Protein AF-J9H7A5-F1 (afdb_monomer_lite)

Sequence (112 aa):
MANLKISKLDVEAAELDFQQALIKAGVEVSDALDEYQAAIKKQAYREEKVAELEKTVESTQMLFQYGSTTSYLETLTAQQSLLSGQLALINDKYAKVGAAISLYQALGGGRN

Radius of gyration: 27.05 Å; chains: 1;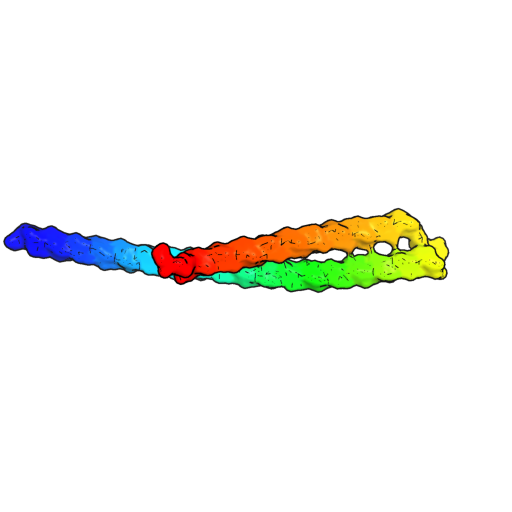 bounding box: 56×23×84 Å

Foldseek 3Di:
DVVVVVVVVVVVVVVVVVVVVVVVLVVQLVVLVVQLVVLVVVLVVLVVVLVVLVVLLVVLVCCVVPNPPRDPVSNVVSVVVSVVSVVVSVVSVVSNVVSVCSNCVSVVNPDD

Organism: NCBI:txid749906

pLDDT: mean 90.76, std 9.89, range [38.88, 98.56]

Secondary structure (DSSP, 8-state):
-HHHHHHHHHHHHHHHHHHHHHHHHHHHHHHHHHHHHHHHHHHHHHHHHHHHHHHHHHHHHHHHHH-SS--HHHHHHHHHHHHHHHHHHHHHHHHHHHHHHHHHHHTTTT--

InterPro domains:
  IPR003423 Outer membrane efflux protein [PF02321] (2-109)
  IPR010131 Multidrug resistance outer membrane protein MdtP/Nodulation protein T-like [PTHR30203] (2-110)

Structure (mmCIF, N/CA/C/O backbone):
data_AF-J9H7A5-F1
#
_entry.id   AF-J9H7A5-F1
#
loop_
_atom_site.group_PDB
_atom_site.id
_atom_site.type_symbol
_atom_site.label_atom_id
_atom_site.label_alt_id
_atom_site.label_comp_id
_atom_site.label_asym_id
_atom_site.label_entity_id
_atom_site.label_seq_id
_atom_site.pdbx_PDB_ins_code
_atom_site.Cartn_x
_atom_site.Cartn_y
_atom_site.Cartn_z
_atom_site.occupancy
_atom_site.B_iso_or_equiv
_atom_site.auth_seq_id
_atom_site.auth_comp_id
_atom_site.auth_asym_id
_atom_site.auth_atom_id
_atom_site.pdbx_PDB_model_num
ATOM 1 N N . MET A 1 1 ? -33.079 4.610 50.696 1.00 62.25 1 MET A N 1
ATOM 2 C CA . MET A 1 1 ? -32.680 5.788 49.886 1.00 62.25 1 MET A CA 1
ATOM 3 C C . MET A 1 1 ? -31.241 5.692 49.369 1.00 62.25 1 MET A C 1
ATOM 5 O O . MET A 1 1 ? -31.039 6.009 48.207 1.00 62.25 1 MET A O 1
ATOM 9 N N . ALA A 1 2 ? -30.269 5.200 50.155 1.00 75.38 2 ALA A N 1
ATOM 10 C CA . ALA A 1 2 ? -28.883 5.001 49.697 1.00 75.38 2 ALA A CA 1
ATOM 11 C C . ALA A 1 2 ? -28.756 4.055 48.481 1.00 75.38 2 ALA A C 1
ATOM 13 O O . ALA A 1 2 ? -28.171 4.447 47.480 1.00 75.38 2 ALA A O 1
ATOM 14 N N . ASN A 1 3 ? -29.404 2.882 48.506 1.00 77.44 3 ASN A N 1
ATOM 15 C CA . ASN A 1 3 ? -29.336 1.908 47.399 1.00 77.44 3 ASN A CA 1
ATOM 16 C C . ASN A 1 3 ? -29.910 2.431 46.071 1.00 77.44 3 ASN A C 1
ATOM 18 O O . ASN A 1 3 ? -29.380 2.122 45.014 1.00 77.44 3 ASN A O 1
ATOM 22 N N . LEU A 1 4 ? -30.959 3.262 46.114 1.00 81.44 4 LEU A N 1
ATOM 23 C CA . LEU A 1 4 ? -31.513 3.899 44.912 1.00 81.44 4 LEU A CA 1
ATOM 24 C C . LEU A 1 4 ? -30.539 4.931 44.328 1.00 81.44 4 LEU A C 1
ATOM 26 O O . LEU A 1 4 ? -30.471 5.097 43.117 1.00 81.44 4 LEU A O 1
ATOM 30 N N . LYS A 1 5 ? -29.797 5.638 45.187 1.00 81.25 5 LYS A N 1
ATOM 31 C CA . LYS A 1 5 ? -28.806 6.628 44.759 1.00 81.25 5 LYS A CA 1
ATOM 32 C C . LYS A 1 5 ? -27.570 5.953 44.160 1.00 81.25 5 LYS A C 1
ATOM 34 O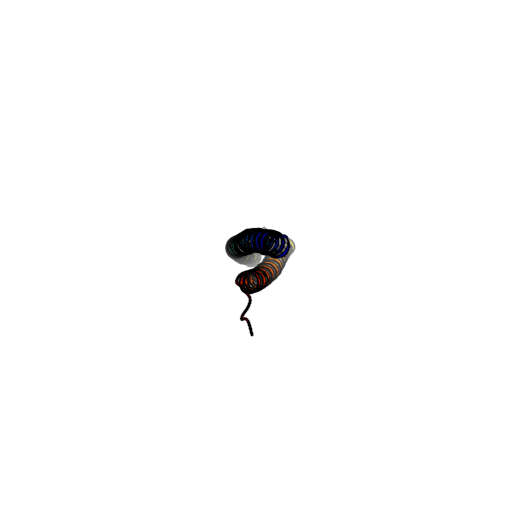 O . LYS A 1 5 ? -27.097 6.416 43.135 1.00 81.25 5 LYS A O 1
ATOM 39 N N . ILE A 1 6 ? -27.120 4.847 44.754 1.00 82.56 6 ILE A N 1
ATOM 40 C CA . ILE A 1 6 ? -26.044 4.001 44.214 1.00 82.56 6 ILE A CA 1
ATOM 41 C C . ILE A 1 6 ? -26.459 3.436 42.851 1.00 82.56 6 ILE A C 1
ATOM 43 O O . ILE A 1 6 ? -25.789 3.694 41.865 1.00 82.56 6 ILE A O 1
ATOM 47 N N . SER A 1 7 ? -27.640 2.817 42.758 1.00 85.00 7 SER A N 1
ATOM 48 C CA . SER A 1 7 ? -28.145 2.271 41.492 1.00 85.00 7 SER A CA 1
ATOM 49 C C . SER A 1 7 ? -28.296 3.324 40.386 1.00 85.00 7 SER A C 1
ATOM 51 O O . SER A 1 7 ? -28.078 3.007 39.223 1.00 85.00 7 SER A O 1
ATOM 53 N N . LYS A 1 8 ? -28.650 4.573 40.717 1.00 84.00 8 LYS A N 1
ATOM 54 C CA . LYS A 1 8 ? -28.679 5.668 39.732 1.00 84.00 8 LYS A CA 1
ATOM 55 C C . LYS A 1 8 ? -27.284 6.034 39.225 1.00 84.00 8 LYS A C 1
ATOM 57 O O . LYS A 1 8 ? -27.136 6.250 38.031 1.00 84.00 8 LYS A O 1
ATOM 62 N N . LEU A 1 9 ? -26.293 6.081 40.115 1.00 86.44 9 LEU A N 1
ATOM 63 C CA . LEU A 1 9 ? -24.903 6.350 39.743 1.00 86.44 9 LEU A CA 1
ATOM 64 C C . LEU A 1 9 ? -24.322 5.217 38.886 1.00 86.44 9 LEU A C 1
ATOM 66 O O . LEU A 1 9 ? -23.613 5.497 37.928 1.00 86.44 9 LEU A O 1
ATOM 70 N N . ASP A 1 10 ? -24.666 3.961 39.181 1.00 88.81 10 ASP A N 1
ATOM 71 C CA . ASP A 1 10 ? -24.226 2.807 38.387 1.00 88.81 10 ASP A CA 1
ATOM 72 C C . ASP A 1 10 ? -24.791 2.847 36.957 1.00 88.81 10 ASP A C 1
ATOM 74 O O . ASP A 1 10 ? -24.088 2.538 35.998 1.00 88.81 10 ASP A O 1
ATOM 78 N N . VAL A 1 11 ? -26.056 3.258 36.799 1.00 89.06 11 VAL A N 1
ATOM 79 C CA . VAL A 1 11 ? -26.680 3.435 35.475 1.00 89.06 11 VAL A CA 1
ATOM 80 C C . VAL A 1 11 ? -26.022 4.580 34.705 1.00 89.06 11 VAL A C 1
ATOM 82 O O . VAL A 1 11 ? -25.735 4.422 33.524 1.00 89.06 11 VAL A O 1
ATOM 85 N N . GLU A 1 12 ? -25.754 5.707 35.367 1.00 89.44 12 GLU A N 1
ATOM 86 C CA . GLU A 1 12 ? -25.095 6.866 34.753 1.00 89.44 12 GLU A CA 1
ATOM 87 C C . GLU A 1 12 ? -23.660 6.527 34.308 1.00 89.44 12 GLU A C 1
ATOM 89 O O . GLU A 1 12 ? -23.249 6.886 33.207 1.00 89.44 12 GLU A O 1
ATOM 94 N N . ALA A 1 13 ? -22.925 5.747 35.108 1.00 90.06 13 ALA A N 1
ATOM 95 C CA . ALA A 1 13 ? -21.614 5.224 34.729 1.00 90.06 13 ALA A CA 1
ATOM 96 C C . ALA A 1 13 ? -21.696 4.276 33.520 1.00 90.06 13 ALA A C 1
ATOM 98 O O . ALA A 1 13 ? -20.938 4.434 32.567 1.00 90.06 13 ALA A O 1
ATOM 99 N N . ALA A 1 14 ? -22.653 3.342 33.510 1.00 92.44 14 ALA A N 1
ATOM 100 C CA . ALA A 1 14 ? -22.843 2.418 32.392 1.00 92.44 14 ALA A CA 1
ATOM 101 C C . ALA A 1 14 ? -23.243 3.132 31.086 1.00 92.44 14 ALA A C 1
ATOM 103 O O . ALA A 1 14 ? -22.838 2.712 30.001 1.00 92.44 14 ALA A O 1
ATOM 104 N N . GLU A 1 15 ? -24.023 4.213 31.173 1.00 93.44 15 GLU A N 1
ATOM 105 C CA . GLU A 1 15 ? -24.376 5.041 30.018 1.00 93.44 15 GLU A CA 1
ATOM 106 C C . GLU A 1 15 ? -23.146 5.756 29.443 1.00 93.44 15 GLU A C 1
ATOM 108 O O . GLU A 1 15 ? -22.938 5.739 28.227 1.00 93.44 15 GLU A O 1
ATOM 113 N N . LEU A 1 16 ? -22.299 6.326 30.304 1.00 93.25 16 LEU A N 1
ATOM 114 C CA . LEU A 1 16 ? -21.043 6.959 29.892 1.00 93.25 16 LEU A CA 1
ATOM 115 C C . LEU A 1 16 ? -20.073 5.951 29.266 1.00 93.25 16 LEU A C 1
ATOM 117 O O . LEU A 1 16 ? -19.516 6.222 28.200 1.00 93.25 16 LEU A O 1
ATOM 121 N N . ASP A 1 17 ? -19.919 4.774 29.873 1.00 93.25 17 ASP A N 1
ATOM 122 C CA . ASP A 1 17 ? -19.073 3.700 29.346 1.00 93.25 17 ASP A CA 1
ATOM 123 C C . ASP A 1 17 ? -19.555 3.242 27.964 1.00 93.25 17 ASP A C 1
ATOM 125 O O . ASP A 1 17 ? -18.756 3.055 27.042 1.00 93.25 17 ASP A O 1
ATOM 129 N N . PHE A 1 18 ? -20.874 3.116 27.785 1.00 92.12 18 PHE A N 1
ATOM 130 C CA . PHE A 1 18 ? -21.467 2.784 26.494 1.00 92.12 18 PHE A CA 1
ATOM 131 C C . PHE A 1 18 ? -21.199 3.868 25.442 1.00 92.12 18 PHE A C 1
ATOM 133 O O . PHE A 1 18 ? -20.769 3.551 24.331 1.00 92.12 18 PHE A O 1
ATOM 140 N N . GLN A 1 19 ? -21.409 5.144 25.782 1.00 93.69 19 GLN A N 1
ATOM 141 C CA . GLN A 1 19 ? -21.127 6.263 24.878 1.00 93.69 19 GLN A CA 1
ATOM 142 C C . GLN A 1 19 ? -19.650 6.292 24.471 1.00 93.69 19 GLN A C 1
ATOM 144 O O . GLN A 1 19 ? -19.330 6.463 23.292 1.00 93.69 19 GLN A O 1
ATOM 149 N N . GLN A 1 20 ? -18.741 6.074 25.421 1.00 93.44 20 GLN A N 1
ATOM 150 C CA . GLN A 1 20 ? -17.309 6.067 25.151 1.00 93.44 20 GLN A CA 1
ATOM 151 C C . GLN A 1 20 ? -16.895 4.879 24.274 1.00 93.44 20 GLN A C 1
ATOM 153 O O . GLN A 1 20 ? -16.115 5.057 23.336 1.00 93.44 20 GLN A O 1
ATOM 158 N N . ALA A 1 21 ? -17.452 3.690 24.520 1.00 90.75 21 ALA A N 1
ATOM 159 C CA . ALA A 1 21 ? -17.236 2.518 23.676 1.00 90.75 21 ALA A CA 1
ATOM 160 C C . ALA A 1 21 ? -17.743 2.743 22.243 1.00 90.75 21 ALA A C 1
ATOM 162 O O . ALA A 1 21 ? -17.058 2.379 21.286 1.00 90.75 21 ALA A O 1
ATOM 163 N N . LEU A 1 22 ? -18.902 3.389 22.087 1.00 91.69 22 LEU A N 1
ATOM 164 C CA . LEU A 1 22 ? -19.474 3.712 20.782 1.00 91.69 22 LEU A CA 1
ATOM 165 C C . LEU A 1 22 ? -18.600 4.703 20.001 1.00 91.69 22 LEU A C 1
ATOM 167 O O . LEU A 1 22 ? -18.322 4.475 18.825 1.00 91.69 22 LEU A O 1
ATOM 171 N N . ILE A 1 23 ? -18.135 5.776 20.649 1.00 92.88 23 ILE A N 1
ATOM 172 C CA . ILE A 1 23 ? -17.234 6.758 20.026 1.00 92.88 23 ILE A CA 1
ATOM 173 C C . ILE A 1 23 ? -15.931 6.080 19.600 1.00 92.88 23 ILE A C 1
ATOM 175 O O . ILE A 1 23 ? -15.478 6.272 18.473 1.00 92.88 23 ILE A O 1
ATOM 179 N N . LYS A 1 24 ? -15.350 5.257 20.478 1.00 91.19 24 LYS A N 1
ATOM 180 C CA . LYS A 1 24 ? -14.105 4.542 20.194 1.00 91.19 24 LYS A CA 1
ATOM 181 C C . LYS A 1 24 ? -14.250 3.613 18.988 1.00 91.19 24 LYS A C 1
ATOM 183 O O . LYS A 1 24 ? -13.431 3.682 18.079 1.00 91.19 24 LYS A O 1
ATOM 188 N N . ALA A 1 25 ? -15.318 2.818 18.942 1.00 89.69 25 ALA A N 1
ATOM 189 C CA . ALA A 1 25 ? -15.603 1.949 17.804 1.00 89.69 25 ALA A CA 1
ATOM 190 C C . ALA A 1 25 ? -15.800 2.748 16.502 1.00 89.69 25 ALA A C 1
ATOM 192 O O . ALA A 1 25 ? -15.321 2.342 15.446 1.00 89.69 25 ALA A O 1
ATOM 193 N N . GLY A 1 26 ? -16.464 3.907 16.569 1.00 92.50 26 GLY A N 1
ATOM 194 C CA . GLY A 1 26 ? -16.630 4.794 15.416 1.00 92.50 26 GLY A CA 1
ATOM 195 C C . GLY A 1 26 ? -15.298 5.294 14.849 1.00 92.50 26 GLY A C 1
ATOM 196 O O . GLY A 1 26 ? -15.111 5.279 13.633 1.00 92.50 26 GLY A O 1
ATOM 197 N N . VAL A 1 27 ? -14.363 5.684 15.720 1.00 93.88 27 VAL A N 1
ATOM 198 C CA . VAL A 1 27 ? -13.008 6.094 15.316 1.00 93.88 27 VAL A CA 1
ATOM 199 C C . VAL A 1 27 ? -12.238 4.914 14.719 1.00 93.88 27 VAL A C 1
ATOM 201 O O . VAL A 1 27 ? -11.702 5.045 13.626 1.00 93.88 27 VAL A O 1
ATOM 204 N N . GLU A 1 28 ? -12.258 3.744 15.364 1.00 90.81 28 GLU A N 1
ATOM 205 C CA . GLU A 1 28 ? -11.564 2.540 14.875 1.00 90.81 28 GLU A CA 1
ATOM 206 C C . GLU A 1 28 ? -12.030 2.123 13.468 1.00 90.81 28 GLU A C 1
ATOM 208 O O . GLU A 1 28 ? -11.213 1.773 12.615 1.00 90.81 28 GLU A O 1
ATOM 213 N N . VAL A 1 29 ? -13.337 2.196 13.194 1.00 95.25 29 VAL A N 1
ATOM 214 C CA . VAL A 1 29 ? -13.890 1.920 11.858 1.00 95.25 29 VAL A CA 1
ATOM 215 C C . VAL A 1 29 ? -13.480 2.991 10.850 1.00 95.25 29 VAL A C 1
ATOM 217 O O . VAL A 1 29 ? -13.140 2.648 9.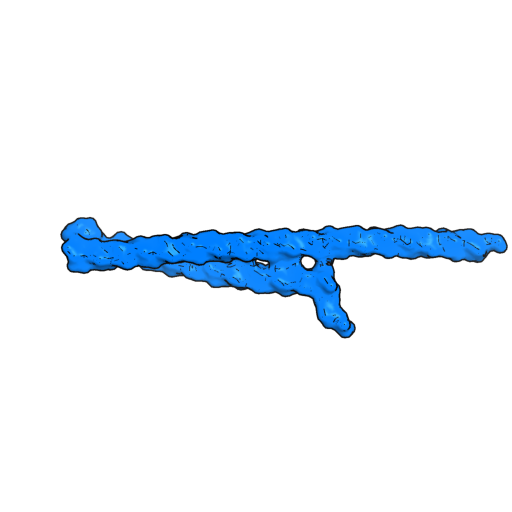716 1.00 95.25 29 VAL A O 1
ATOM 220 N N . SER A 1 30 ? -13.520 4.269 11.238 1.00 95.06 30 SER A N 1
ATOM 221 C CA . SER A 1 30 ? -13.125 5.378 10.362 1.00 95.06 30 SER A CA 1
ATOM 222 C C . SER A 1 30 ? -11.663 5.251 9.940 1.00 95.06 30 SER A C 1
ATOM 224 O O . SER A 1 30 ? -11.367 5.293 8.747 1.00 95.06 30 SER A O 1
ATOM 226 N N . ASP A 1 31 ? -10.769 5.011 10.897 1.00 95.56 31 ASP A N 1
ATOM 227 C CA . ASP A 1 31 ? -9.334 4.875 10.650 1.00 95.56 31 ASP A CA 1
ATOM 228 C C . ASP A 1 31 ? -9.040 3.676 9.734 1.00 95.56 31 ASP A C 1
ATOM 230 O O . ASP A 1 31 ? -8.305 3.796 8.750 1.00 95.56 31 ASP A O 1
ATOM 234 N N . ALA A 1 32 ? -9.668 2.524 9.997 1.00 95.06 32 ALA A N 1
ATOM 235 C CA . ALA A 1 32 ? -9.494 1.332 9.169 1.00 95.06 32 ALA A CA 1
ATOM 236 C C . ALA A 1 32 ? -10.050 1.516 7.743 1.00 95.06 32 ALA A C 1
ATOM 238 O O . ALA A 1 32 ? -9.500 0.982 6.773 1.00 95.06 32 ALA A O 1
ATOM 239 N N . LEU A 1 33 ? -11.138 2.278 7.593 1.00 96.50 33 LEU A N 1
ATOM 240 C CA . LEU A 1 33 ? -11.710 2.600 6.289 1.00 96.50 33 LEU A CA 1
ATOM 241 C C . LEU A 1 33 ? -10.771 3.507 5.490 1.00 96.50 33 LEU A C 1
ATOM 243 O O . LEU A 1 33 ? -10.541 3.251 4.304 1.00 96.50 33 LEU A O 1
ATOM 247 N N . ASP A 1 34 ? -10.216 4.531 6.132 1.00 97.69 34 ASP A N 1
ATOM 248 C CA . ASP A 1 34 ? -9.269 5.454 5.512 1.00 97.69 34 ASP A CA 1
ATOM 249 C C . ASP A 1 34 ? -7.988 4.731 5.081 1.00 97.69 34 ASP A C 1
ATOM 251 O O . ASP A 1 34 ? -7.515 4.920 3.953 1.00 97.69 34 ASP A O 1
ATOM 255 N N . GLU A 1 35 ? -7.467 3.828 5.917 1.00 96.81 35 GLU A N 1
ATOM 256 C CA . GLU A 1 35 ? -6.311 2.995 5.582 1.00 96.81 35 GLU A CA 1
ATOM 257 C C . GLU A 1 35 ? -6.587 2.109 4.357 1.00 96.81 35 GLU A C 1
ATOM 259 O O . GLU A 1 35 ? -5.784 2.059 3.416 1.00 96.81 35 GLU A O 1
ATOM 264 N N . TYR A 1 36 ? -7.754 1.462 4.307 1.00 97.94 36 TYR A N 1
ATOM 265 C CA . TYR A 1 36 ? -8.145 0.637 3.166 1.00 97.94 36 TYR A CA 1
ATOM 266 C C . TYR A 1 36 ? -8.285 1.454 1.872 1.00 97.94 36 TYR A C 1
ATOM 268 O O . TYR A 1 36 ? -7.792 1.046 0.813 1.00 97.94 36 TYR A O 1
ATOM 276 N N . GLN A 1 37 ? -8.901 2.637 1.938 1.00 98.06 37 GLN A N 1
ATOM 277 C CA . GLN A 1 37 ? -9.016 3.531 0.784 1.00 98.06 37 GLN A CA 1
ATOM 278 C C . GLN A 1 37 ? -7.651 4.028 0.298 1.00 98.06 37 GLN A C 1
ATOM 280 O O . GLN A 1 37 ? -7.405 4.088 -0.913 1.00 98.06 37 GLN A O 1
ATOM 285 N N . ALA A 1 38 ? -6.751 4.370 1.220 1.00 98.00 38 ALA A N 1
ATOM 286 C CA . ALA A 1 38 ? -5.386 4.754 0.888 1.00 98.00 38 ALA A CA 1
ATOM 287 C C . ALA A 1 38 ? -4.644 3.602 0.195 1.00 98.00 38 ALA A C 1
ATOM 289 O O . ALA A 1 38 ? -4.006 3.820 -0.838 1.00 98.00 38 ALA A O 1
ATOM 290 N N . ALA A 1 39 ? -4.787 2.370 0.693 1.00 98.00 39 ALA A N 1
ATOM 291 C CA . ALA A 1 39 ? -4.177 1.188 0.094 1.00 98.00 39 ALA A CA 1
ATOM 292 C C . ALA A 1 39 ? -4.704 0.901 -1.325 1.00 98.00 39 ALA A C 1
ATOM 294 O O . ALA A 1 39 ? -3.909 0.591 -2.215 1.00 98.00 39 ALA A O 1
ATOM 295 N N . ILE A 1 40 ? -6.010 1.078 -1.577 1.00 98.31 40 ILE A N 1
ATOM 296 C CA . ILE A 1 40 ? -6.591 0.986 -2.930 1.00 98.31 40 ILE A CA 1
ATOM 297 C C . ILE A 1 40 ? -5.919 1.980 -3.880 1.00 98.31 40 ILE A C 1
ATOM 299 O O . ILE A 1 40 ? -5.451 1.586 -4.949 1.00 98.31 40 ILE A O 1
ATOM 303 N N . LYS A 1 41 ? -5.860 3.261 -3.495 1.00 98.38 41 LYS A N 1
ATOM 304 C CA . LYS A 1 41 ? -5.267 4.316 -4.331 1.00 98.38 41 LYS A CA 1
ATOM 305 C C . LYS A 1 41 ? -3.792 4.028 -4.605 1.00 98.38 41 LYS A C 1
ATOM 307 O O . LYS A 1 41 ? -3.339 4.133 -5.739 1.00 98.38 41 LYS A O 1
ATOM 312 N N . LYS A 1 42 ? -3.050 3.615 -3.575 1.00 97.94 42 LYS A N 1
ATOM 313 C CA . LYS A 1 42 ? -1.625 3.285 -3.668 1.00 97.94 42 LYS A CA 1
ATOM 314 C C . LYS A 1 42 ? -1.364 2.123 -4.635 1.00 97.94 42 LYS A C 1
ATOM 316 O O . LYS A 1 42 ? -0.458 2.231 -5.460 1.00 97.94 42 LYS A O 1
ATOM 321 N N . GLN A 1 43 ? -2.182 1.065 -4.579 1.00 98.31 43 GLN A N 1
ATOM 322 C CA . GLN A 1 43 ? -2.116 -0.043 -5.536 1.00 98.31 43 GLN A CA 1
ATOM 323 C C . GLN A 1 43 ? -2.351 0.457 -6.967 1.00 98.31 43 GLN A C 1
ATOM 325 O O . GLN A 1 43 ? -1.533 0.164 -7.833 1.00 98.31 43 GLN A O 1
ATOM 330 N N . ALA A 1 44 ? -3.415 1.232 -7.204 1.00 98.31 44 ALA A N 1
ATOM 331 C CA . ALA A 1 44 ? -3.760 1.728 -8.539 1.00 98.31 44 ALA A CA 1
ATOM 332 C C . ALA A 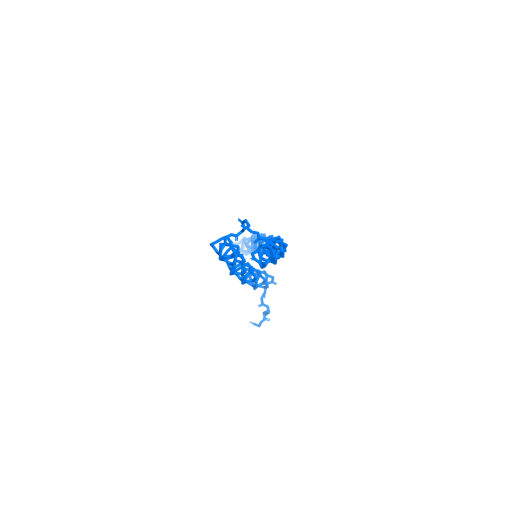1 44 ? -2.629 2.571 -9.154 1.00 98.31 44 ALA A C 1
ATOM 334 O O . ALA A 1 44 ? -2.179 2.292 -10.263 1.00 98.31 44 ALA A O 1
ATOM 335 N N . TYR A 1 45 ? -2.071 3.520 -8.394 1.00 98.31 45 TYR A N 1
ATOM 336 C CA . TYR A 1 45 ? -0.918 4.305 -8.850 1.00 98.31 45 TYR A CA 1
ATOM 337 C C . TYR A 1 45 ? 0.299 3.438 -9.183 1.00 98.31 45 TYR A C 1
ATOM 339 O O . TYR A 1 45 ? 1.086 3.762 -10.076 1.00 98.31 45 TYR A O 1
ATOM 347 N N . ARG A 1 46 ? 0.499 2.335 -8.455 1.00 98.19 46 ARG A N 1
ATOM 348 C CA . ARG A 1 46 ? 1.625 1.441 -8.721 1.00 98.19 46 ARG A CA 1
ATOM 349 C C . ARG A 1 46 ? 1.399 0.560 -9.939 1.00 98.19 46 ARG A C 1
ATOM 351 O O . ARG A 1 46 ? 2.369 0.281 -10.635 1.00 98.19 46 ARG A O 1
ATOM 358 N N . GLU A 1 47 ? 0.160 0.167 -10.215 1.00 98.50 47 GLU A N 1
ATOM 359 C CA . GLU A 1 47 ? -0.213 -0.531 -11.451 1.00 98.50 47 GLU A CA 1
ATOM 360 C C . GLU A 1 47 ? 0.088 0.338 -12.676 1.00 98.50 47 GLU A C 1
ATOM 362 O O . GLU A 1 47 ? 0.769 -0.126 -13.589 1.00 98.50 47 GLU A O 1
ATOM 367 N N . GLU A 1 48 ? -0.294 1.619 -12.651 1.00 98.38 48 GLU A N 1
ATOM 368 C CA . GLU A 1 48 ? 0.047 2.577 -13.714 1.00 98.38 48 GLU A CA 1
ATOM 369 C C . GLU A 1 48 ? 1.565 2.707 -13.899 1.00 98.38 48 GLU A C 1
ATOM 371 O O . GLU A 1 48 ? 2.080 2.641 -15.014 1.00 98.38 48 GLU A O 1
ATOM 376 N N . LYS A 1 49 ? 2.314 2.829 -12.797 1.00 97.75 49 LYS A N 1
ATOM 377 C CA . LYS A 1 49 ? 3.775 2.946 -12.858 1.00 97.75 49 LYS A CA 1
ATOM 378 C C . LYS A 1 49 ? 4.452 1.691 -13.410 1.00 97.75 49 LYS A C 1
ATOM 380 O O . LYS A 1 49 ? 5.442 1.809 -14.127 1.00 97.75 49 LYS A O 1
ATOM 385 N N . VAL A 1 50 ? 3.948 0.502 -13.079 1.00 98.50 50 VAL A N 1
ATOM 386 C CA . VAL A 1 50 ? 4.446 -0.758 -13.648 1.00 98.50 50 VAL A CA 1
ATOM 387 C C . VAL A 1 50 ? 4.159 -0.813 -15.147 1.00 98.50 50 VAL A C 1
ATOM 389 O O . VAL A 1 50 ? 5.071 -1.138 -15.898 1.00 98.50 50 VAL A O 1
ATOM 392 N N . ALA A 1 51 ? 2.970 -0.403 -15.595 1.00 98.38 51 ALA A N 1
ATOM 393 C CA . ALA A 1 51 ? 2.639 -0.361 -17.021 1.00 98.38 51 ALA A CA 1
ATOM 394 C C . ALA A 1 51 ? 3.576 0.571 -17.820 1.00 98.38 51 ALA A C 1
ATOM 396 O O . ALA A 1 51 ? 4.004 0.235 -18.923 1.00 98.38 51 ALA A O 1
ATOM 397 N N . GLU A 1 52 ? 3.962 1.721 -17.261 1.00 98.19 52 GLU A N 1
ATOM 398 C CA . GLU A 1 52 ? 4.956 2.606 -17.892 1.00 98.19 52 GLU A CA 1
ATOM 399 C C . GLU A 1 52 ? 6.370 1.994 -17.920 1.00 98.19 52 GLU A C 1
ATOM 401 O O . GLU A 1 52 ? 7.114 2.156 -18.894 1.00 98.19 52 GLU A O 1
ATOM 406 N N . LEU A 1 53 ? 6.751 1.242 -16.883 1.00 97.50 53 LEU A N 1
ATOM 407 C CA . LEU A 1 53 ? 8.021 0.508 -16.863 1.00 97.50 53 LEU A CA 1
ATOM 408 C C . LEU A 1 53 ? 8.039 -0.631 -17.893 1.00 97.50 53 LEU A C 1
ATOM 410 O O . LEU A 1 53 ? 9.072 -0.854 -18.520 1.00 97.50 53 LEU A O 1
ATOM 414 N N . GLU A 1 54 ? 6.913 -1.310 -18.117 1.00 97.62 54 GLU A N 1
ATOM 415 C CA . GLU A 1 54 ? 6.773 -2.334 -19.162 1.00 97.62 54 GLU A CA 1
ATOM 416 C C . GLU A 1 54 ? 7.001 -1.736 -20.555 1.00 97.62 54 GLU A C 1
ATOM 418 O O . GLU A 1 54 ? 7.843 -2.239 -21.300 1.00 97.62 54 GLU A O 1
ATOM 423 N N . LYS A 1 55 ? 6.368 -0.594 -20.863 1.00 96.69 55 LYS A N 1
ATOM 424 C CA . LYS A 1 55 ? 6.609 0.151 -22.116 1.00 96.69 55 LYS A CA 1
ATOM 425 C C . LYS A 1 55 ? 8.067 0.586 -22.269 1.00 96.69 55 LYS A C 1
ATOM 427 O O . LYS A 1 55 ? 8.616 0.577 -23.372 1.00 96.69 55 LYS A O 1
ATOM 432 N N . THR A 1 56 ? 8.712 0.973 -21.168 1.00 94.31 56 THR A N 1
ATOM 433 C CA . THR A 1 56 ? 10.130 1.368 -21.157 1.00 94.31 56 THR A CA 1
ATOM 434 C C . THR A 1 56 ? 11.037 0.181 -21.487 1.00 94.31 56 THR A C 1
ATOM 436 O O . THR A 1 56 ? 11.970 0.310 -22.283 1.00 94.31 56 THR A O 1
ATOM 439 N N . VAL A 1 57 ? 10.758 -0.996 -20.919 1.00 94.56 57 VAL A N 1
ATOM 440 C CA . VAL A 1 57 ? 11.483 -2.232 -21.246 1.00 94.56 57 VAL A CA 1
ATOM 441 C C . VAL A 1 57 ? 11.273 -2.604 -22.710 1.00 94.56 57 VAL A C 1
ATOM 443 O O . VAL A 1 57 ? 12.247 -2.871 -23.407 1.00 94.56 57 VAL A O 1
ATOM 446 N N . GLU A 1 58 ? 10.038 -2.549 -23.204 1.00 93.62 58 GLU A N 1
ATOM 447 C CA . GLU A 1 58 ? 9.725 -2.839 -24.606 1.00 93.62 58 GLU A CA 1
ATOM 448 C C . GLU A 1 58 ? 10.488 -1.902 -25.559 1.00 93.62 58 GLU A C 1
ATOM 450 O O . GLU A 1 58 ? 11.160 -2.345 -26.492 1.00 93.62 58 GLU A O 1
ATOM 455 N N . SER A 1 59 ? 10.474 -0.599 -25.267 1.00 91.62 59 SER A N 1
ATOM 456 C CA . SER A 1 59 ? 11.171 0.418 -26.061 1.00 91.62 59 SER A CA 1
ATOM 457 C C . SER A 1 59 ? 12.688 0.219 -26.053 1.00 91.62 59 SER A C 1
ATOM 459 O O . SER A 1 59 ? 13.329 0.284 -27.101 1.00 91.62 59 SER A O 1
ATOM 461 N N . THR A 1 60 ? 13.283 -0.060 -24.888 1.00 89.62 60 THR A N 1
ATOM 462 C CA . THR A 1 60 ? 14.736 -0.293 -24.781 1.00 89.62 60 THR A CA 1
ATOM 463 C C . THR A 1 60 ? 15.162 -1.584 -25.479 1.00 89.62 60 THR A C 1
ATOM 465 O O . THR A 1 60 ? 16.201 -1.601 -26.137 1.00 89.62 60 THR A O 1
ATOM 468 N N . GLN A 1 61 ? 14.333 -2.632 -25.447 1.00 88.38 61 GLN A N 1
ATOM 469 C CA . GLN A 1 61 ? 14.561 -3.864 -26.206 1.00 88.38 61 GLN A CA 1
ATOM 470 C C . GLN A 1 61 ? 14.499 -3.646 -27.720 1.00 88.38 61 GLN A C 1
ATOM 472 O O . GLN A 1 61 ? 15.325 -4.207 -28.443 1.00 88.38 61 GLN A O 1
ATOM 477 N N . MET A 1 62 ? 13.556 -2.835 -28.211 1.00 88.19 62 MET A N 1
ATOM 478 C CA . MET A 1 62 ? 13.495 -2.471 -29.630 1.00 88.19 62 MET A CA 1
ATOM 479 C C . MET A 1 62 ? 14.729 -1.670 -30.055 1.00 88.19 62 MET A C 1
ATOM 481 O O . MET A 1 62 ? 15.347 -1.988 -31.071 1.00 88.19 62 MET A O 1
ATOM 485 N N . LEU A 1 63 ? 15.127 -0.666 -29.270 1.00 88.19 63 LEU A N 1
ATOM 486 C CA . LEU A 1 63 ? 16.312 0.142 -29.565 1.00 88.19 63 LEU A CA 1
ATOM 487 C C . LEU A 1 63 ? 17.606 -0.676 -29.518 1.00 88.19 63 LEU A C 1
ATOM 489 O O . LEU A 1 63 ? 18.503 -0.420 -30.309 1.00 88.19 63 LEU A O 1
ATOM 493 N N . PHE A 1 64 ? 17.700 -1.673 -28.639 1.00 84.81 64 PHE A N 1
ATOM 494 C CA . PHE A 1 64 ? 18.833 -2.596 -28.610 1.00 84.81 64 PHE A CA 1
ATOM 495 C C . PHE A 1 64 ? 18.868 -3.529 -29.833 1.00 84.81 64 PHE A C 1
ATOM 497 O O . PHE A 1 64 ? 19.939 -3.796 -30.369 1.00 84.81 64 PHE A O 1
ATOM 504 N N . GLN A 1 65 ? 17.712 -4.026 -30.291 1.00 84.00 65 GLN A N 1
ATOM 505 C CA . GLN A 1 65 ? 17.636 -4.927 -31.452 1.00 84.00 65 GLN A CA 1
ATOM 506 C C . GLN A 1 65 ? 17.873 -4.218 -32.790 1.00 84.00 65 GLN A C 1
ATOM 508 O O . GLN A 1 65 ? 18.475 -4.803 -33.689 1.00 84.00 65 GLN A O 1
ATOM 513 N N . TYR A 1 66 ? 17.377 -2.988 -32.938 1.00 83.62 66 TYR A N 1
ATOM 514 C CA . TYR A 1 66 ? 17.333 -2.288 -34.228 1.00 83.62 66 TYR A CA 1
ATOM 515 C C . TYR A 1 66 ? 18.164 -1.000 -34.270 1.00 83.62 66 TYR A C 1
ATOM 517 O O . TYR A 1 66 ? 18.355 -0.435 -35.347 1.00 83.62 66 TYR A O 1
ATOM 525 N N . GLY A 1 67 ? 18.645 -0.513 -33.126 1.00 71.62 67 GLY A N 1
ATOM 526 C CA . GLY A 1 67 ? 19.412 0.723 -33.000 1.00 71.62 67 GLY A CA 1
ATOM 527 C C . GLY A 1 67 ? 20.879 0.481 -32.642 1.00 71.62 67 GLY A C 1
ATOM 528 O O . GLY A 1 67 ? 21.241 -0.489 -31.987 1.00 71.62 67 GLY A O 1
ATOM 529 N N . SER A 1 68 ? 21.744 1.406 -33.057 1.00 67.31 68 SER A N 1
ATOM 530 C CA . SER A 1 68 ? 23.197 1.327 -32.835 1.00 67.31 68 SER A CA 1
ATOM 531 C C . SER A 1 68 ? 23.662 1.989 -31.530 1.00 67.31 68 SER A C 1
ATOM 533 O O . SER A 1 68 ? 24.860 2.032 -31.262 1.00 67.31 68 SER A O 1
ATOM 535 N N . THR A 1 69 ? 22.741 2.581 -30.760 1.00 69.88 69 THR A N 1
ATOM 536 C CA . THR A 1 69 ? 23.053 3.509 -29.656 1.00 69.88 69 THR A CA 1
ATOM 537 C C . THR A 1 69 ? 22.694 2.989 -28.269 1.00 69.88 69 THR A C 1
ATOM 539 O O . THR A 1 69 ? 23.195 3.538 -27.294 1.00 69.88 69 THR A O 1
ATOM 542 N N . THR A 1 70 ? 21.839 1.968 -28.159 1.00 69.62 70 THR A N 1
ATOM 543 C CA . THR A 1 70 ? 21.379 1.445 -26.864 1.00 69.62 70 THR A CA 1
ATOM 544 C C . THR A 1 70 ? 22.218 0.253 -26.439 1.00 69.62 70 THR A C 1
ATOM 546 O O . THR A 1 70 ? 22.410 -0.700 -27.192 1.00 69.62 70 THR A O 1
ATOM 549 N N . SER A 1 71 ? 22.728 0.301 -25.213 1.00 78.12 71 SER A N 1
ATOM 550 C CA . SER A 1 71 ? 23.592 -0.742 -24.667 1.00 78.12 71 SER A CA 1
ATOM 551 C C . SER A 1 71 ? 22.793 -1.845 -23.964 1.00 78.12 71 SER A C 1
ATOM 553 O O . SER A 1 71 ? 21.701 -1.629 -23.433 1.00 78.12 71 SER A O 1
ATOM 555 N N . TYR A 1 72 ? 23.378 -3.044 -23.882 1.00 81.25 72 TYR A N 1
ATOM 556 C CA . TYR A 1 72 ? 22.821 -4.146 -23.087 1.00 81.25 72 TYR A CA 1
ATOM 557 C C . TYR A 1 72 ? 22.605 -3.750 -21.613 1.00 81.25 72 TYR A C 1
ATOM 559 O O . TYR A 1 72 ? 21.646 -4.188 -20.979 1.00 81.25 72 TYR A O 1
ATOM 567 N N . LEU A 1 73 ? 23.457 -2.866 -21.079 1.00 87.38 73 LEU A N 1
ATOM 568 C CA . LEU A 1 73 ? 23.348 -2.364 -19.710 1.00 87.38 73 LEU A CA 1
ATOM 569 C C . LEU A 1 73 ? 22.076 -1.529 -19.489 1.00 87.38 73 LEU A C 1
ATOM 571 O O . LEU A 1 73 ? 21.444 -1.653 -18.442 1.00 87.38 73 LEU A O 1
ATOM 575 N N . GLU A 1 74 ? 21.669 -0.713 -20.462 1.00 85.50 74 GLU A N 1
ATOM 576 C CA . GLU A 1 74 ? 20.428 0.073 -20.377 1.00 85.50 74 GLU A CA 1
ATOM 577 C C . GLU A 1 74 ? 19.194 -0.830 -20.405 1.00 85.50 74 GLU A C 1
ATOM 579 O O . GLU A 1 74 ? 18.277 -0.644 -19.606 1.00 85.50 74 GLU A O 1
ATOM 584 N N . THR A 1 75 ? 19.211 -1.865 -21.252 1.00 88.88 75 THR A N 1
ATOM 585 C CA . THR A 1 75 ? 18.141 -2.876 -21.300 1.00 88.88 75 THR A CA 1
ATOM 586 C C . THR A 1 75 ? 18.024 -3.605 -19.959 1.00 88.88 75 THR A C 1
ATOM 588 O O . THR A 1 75 ? 16.931 -3.726 -19.404 1.00 88.88 75 THR A O 1
ATOM 591 N N . LEU A 1 76 ? 19.156 -4.032 -19.388 1.00 92.00 76 LEU A N 1
ATOM 592 C CA . LEU A 1 76 ? 19.193 -4.680 -18.077 1.00 92.00 76 LEU A CA 1
ATOM 593 C C . LEU A 1 76 ? 18.695 -3.746 -16.961 1.00 92.00 76 LEU A C 1
ATOM 595 O O . LEU A 1 76 ? 17.944 -4.171 -16.085 1.00 92.00 76 LEU A O 1
ATOM 599 N N . THR A 1 77 ? 19.069 -2.467 -17.010 1.00 94.25 77 THR A N 1
ATOM 600 C CA . THR A 1 77 ? 18.637 -1.455 -16.033 1.00 94.25 77 THR A CA 1
ATOM 601 C C . THR A 1 77 ? 17.124 -1.226 -16.099 1.00 94.25 77 THR A C 1
ATOM 603 O O . THR A 1 77 ? 16.460 -1.154 -15.059 1.00 94.25 77 THR A O 1
ATOM 606 N N . ALA A 1 78 ? 16.548 -1.169 -17.305 1.00 93.12 78 ALA A N 1
ATOM 607 C CA . ALA A 1 78 ? 15.102 -1.066 -17.494 1.00 93.12 78 ALA A CA 1
ATOM 608 C C . ALA A 1 78 ? 14.375 -2.296 -16.924 1.00 93.12 78 ALA A C 1
ATOM 610 O O . ALA A 1 78 ? 13.408 -2.153 -16.173 1.00 93.12 78 ALA A O 1
ATOM 611 N N . GLN A 1 79 ? 14.884 -3.501 -17.198 1.00 95.25 79 GLN A N 1
ATOM 612 C CA . GLN A 1 79 ? 14.329 -4.750 -16.665 1.00 95.25 79 GLN A CA 1
ATOM 613 C C . GLN A 1 79 ? 14.401 -4.813 -15.133 1.00 95.25 79 GLN A C 1
ATOM 615 O O . GLN A 1 79 ? 13.425 -5.188 -14.482 1.00 95.25 79 GLN A O 1
ATOM 620 N N . GLN A 1 80 ? 15.522 -4.401 -14.535 1.00 97.44 80 GLN A N 1
ATOM 621 C CA . GLN A 1 80 ? 15.678 -4.354 -13.079 1.00 97.44 80 GLN A CA 1
ATOM 622 C C . GLN A 1 80 ? 14.717 -3.348 -12.425 1.00 97.44 80 GLN A C 1
ATOM 624 O O . GLN A 1 80 ? 14.161 -3.615 -11.353 1.00 97.44 80 GLN A O 1
ATOM 629 N N . SER A 1 81 ? 14.484 -2.212 -13.086 1.00 97.19 81 SER A N 1
ATOM 630 C CA . SER A 1 81 ? 13.515 -1.203 -12.645 1.00 97.19 81 SER A CA 1
ATOM 631 C C . SER A 1 81 ? 12.086 -1.750 -12.687 1.00 97.19 81 SER A C 1
ATOM 633 O O . SER A 1 81 ? 11.348 -1.600 -11.710 1.00 97.19 81 SER A O 1
ATOM 635 N N . LEU A 1 82 ? 11.717 -2.447 -13.769 1.00 98.12 82 LEU A N 1
ATOM 636 C CA . LEU A 1 82 ? 10.425 -3.123 -13.897 1.00 98.12 82 LEU A CA 1
ATOM 637 C C . LEU A 1 82 ? 10.222 -4.168 -12.793 1.00 98.12 82 LEU A C 1
ATOM 639 O O . LEU A 1 82 ? 9.214 -4.120 -12.089 1.00 98.12 82 LEU A O 1
ATOM 643 N N . LEU A 1 83 ? 11.196 -5.060 -12.587 1.00 98.19 83 LEU A N 1
ATOM 644 C CA . LEU A 1 83 ? 11.131 -6.089 -11.547 1.00 98.19 83 LEU A CA 1
ATOM 645 C C . LEU A 1 83 ? 10.930 -5.475 -10.154 1.00 98.19 83 LEU A C 1
ATOM 647 O O . LEU A 1 83 ? 10.074 -5.916 -9.387 1.00 98.19 83 LEU A O 1
ATOM 651 N N . SER A 1 84 ? 11.678 -4.418 -9.836 1.00 98.12 84 SER A N 1
ATOM 652 C CA . SER A 1 84 ? 11.535 -3.705 -8.561 1.00 98.12 84 SER A CA 1
ATOM 653 C C . SER A 1 84 ? 10.143 -3.078 -8.412 1.00 98.12 84 SER A C 1
ATOM 655 O O . SER A 1 84 ? 9.545 -3.134 -7.335 1.00 98.12 84 SER A O 1
ATOM 657 N N . GLY A 1 85 ? 9.595 -2.520 -9.497 1.00 98.12 85 GLY A N 1
ATOM 658 C CA . GLY A 1 85 ? 8.230 -1.993 -9.541 1.00 98.12 85 GLY A CA 1
ATOM 659 C C . GLY A 1 85 ? 7.167 -3.070 -9.305 1.00 98.12 85 GLY A C 1
ATOM 660 O O . GLY A 1 85 ? 6.263 -2.867 -8.493 1.00 98.12 85 GLY A O 1
ATOM 661 N N . GLN A 1 86 ? 7.306 -4.231 -9.947 1.00 98.44 86 GLN A N 1
ATOM 662 C CA . GLN A 1 86 ? 6.401 -5.374 -9.793 1.00 98.44 86 GLN A CA 1
ATOM 663 C C . GLN A 1 86 ? 6.430 -5.943 -8.368 1.00 98.44 86 GLN A C 1
ATOM 665 O O . GLN A 1 86 ? 5.375 -6.195 -7.785 1.00 98.44 86 GLN A O 1
ATOM 670 N N . LEU A 1 87 ? 7.613 -6.074 -7.757 1.00 98.56 87 LEU A N 1
ATOM 671 C CA . LEU A 1 87 ? 7.745 -6.478 -6.351 1.00 98.56 87 LEU A CA 1
ATOM 672 C C . LEU A 1 87 ? 7.055 -5.483 -5.411 1.00 98.56 87 LEU A C 1
ATOM 674 O O . LEU A 1 87 ? 6.331 -5.876 -4.496 1.00 98.56 87 LEU A O 1
ATOM 678 N N . ALA A 1 88 ? 7.220 -4.185 -5.662 1.00 98.12 88 ALA A N 1
ATOM 679 C CA . ALA A 1 88 ? 6.530 -3.164 -4.888 1.00 98.12 8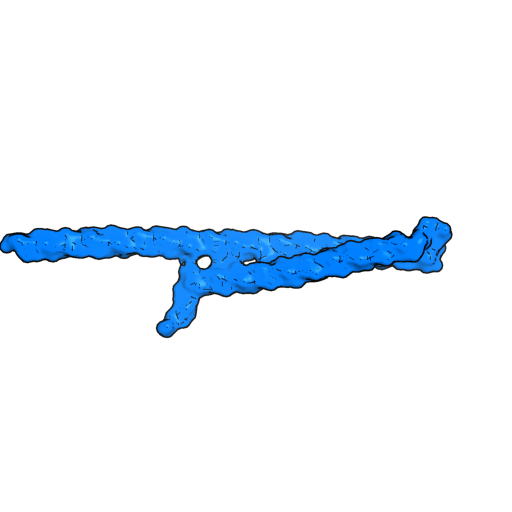8 ALA A CA 1
ATOM 680 C C . ALA A 1 88 ? 5.001 -3.222 -5.080 1.00 98.12 88 ALA A C 1
ATOM 682 O O . ALA A 1 88 ? 4.265 -2.974 -4.126 1.00 98.12 88 ALA A O 1
ATOM 683 N N . LEU A 1 89 ? 4.509 -3.573 -6.274 1.00 98.50 89 LEU A N 1
ATOM 684 C CA . LEU A 1 89 ? 3.077 -3.779 -6.527 1.00 98.50 89 LEU A CA 1
ATOM 685 C C . LEU A 1 89 ? 2.526 -4.968 -5.739 1.00 98.50 89 LEU A C 1
ATOM 687 O O . LEU A 1 89 ? 1.440 -4.871 -5.172 1.00 98.50 89 LEU A O 1
ATOM 691 N N . ILE A 1 90 ? 3.276 -6.066 -5.653 1.00 98.38 90 ILE A N 1
ATOM 692 C CA . ILE A 1 90 ? 2.900 -7.217 -4.824 1.00 98.38 90 ILE A CA 1
ATOM 693 C C . ILE A 1 90 ? 2.783 -6.801 -3.352 1.00 98.38 90 ILE A C 1
ATOM 695 O O . ILE A 1 90 ? 1.787 -7.126 -2.704 1.00 98.38 90 ILE A O 1
ATOM 699 N N . ASN A 1 91 ? 3.741 -6.024 -2.843 1.00 98.06 91 ASN A N 1
ATOM 700 C CA . ASN A 1 91 ? 3.695 -5.519 -1.470 1.00 98.06 91 ASN A CA 1
ATOM 701 C C . ASN A 1 91 ? 2.488 -4.601 -1.220 1.00 98.06 91 ASN A C 1
ATOM 703 O O . ASN A 1 91 ? 1.845 -4.703 -0.178 1.00 98.06 91 ASN A O 1
ATOM 707 N N . ASP A 1 92 ? 2.139 -3.736 -2.174 1.00 98.25 92 ASP A N 1
ATOM 708 C CA . ASP A 1 92 ? 0.959 -2.874 -2.053 1.00 98.25 92 ASP A CA 1
ATOM 709 C C . ASP A 1 92 ? -0.354 -3.667 -2.106 1.00 98.25 92 ASP A C 1
ATOM 711 O O . ASP A 1 92 ? -1.278 -3.374 -1.346 1.00 98.25 92 ASP A O 1
ATOM 715 N N . LYS A 1 93 ? -0.429 -4.715 -2.937 1.00 98.25 93 LYS A N 1
ATOM 716 C CA . LYS A 1 93 ? -1.565 -5.650 -2.944 1.00 98.25 93 LYS A CA 1
ATOM 717 C C . LYS A 1 93 ? -1.702 -6.365 -1.601 1.00 98.25 93 LYS A C 1
ATOM 719 O O . LYS A 1 93 ? -2.808 -6.456 -1.073 1.00 98.25 93 LYS A O 1
ATOM 724 N N . TYR A 1 94 ? -0.590 -6.823 -1.026 1.00 97.81 94 TYR A N 1
ATOM 725 C CA . TYR A 1 94 ? -0.576 -7.438 0.301 1.00 97.81 94 TYR A CA 1
ATOM 726 C C . TYR A 1 94 ? -1.057 -6.461 1.383 1.00 97.81 94 TYR A C 1
ATOM 728 O O . TYR A 1 94 ? -1.938 -6.802 2.171 1.00 97.81 94 TYR A O 1
ATOM 736 N N . ALA A 1 95 ? -0.553 -5.224 1.374 1.00 96.81 95 ALA A N 1
ATOM 737 C CA . ALA A 1 95 ? -0.977 -4.185 2.308 1.00 96.81 95 ALA A CA 1
ATOM 738 C C . ALA A 1 95 ? -2.481 -3.885 2.197 1.00 96.81 95 ALA A C 1
ATOM 740 O O . ALA A 1 95 ? -3.162 -3.788 3.214 1.00 96.81 95 ALA A O 1
ATOM 741 N N . LYS A 1 96 ? -3.030 -3.819 0.976 1.00 97.94 96 LYS A N 1
ATOM 742 C CA . LYS A 1 96 ? -4.475 -3.647 0.761 1.00 97.94 96 LYS A CA 1
ATOM 743 C C . LYS A 1 96 ? -5.294 -4.795 1.350 1.00 97.94 96 LYS A C 1
ATOM 745 O O . LYS A 1 96 ? -6.338 -4.540 1.943 1.00 97.94 96 LYS A O 1
ATOM 750 N N . VAL A 1 97 ? -4.851 -6.042 1.184 1.00 97.81 97 VAL A N 1
ATOM 751 C CA . VAL A 1 97 ? -5.531 -7.202 1.787 1.00 97.81 97 VAL A CA 1
ATOM 752 C C . VAL A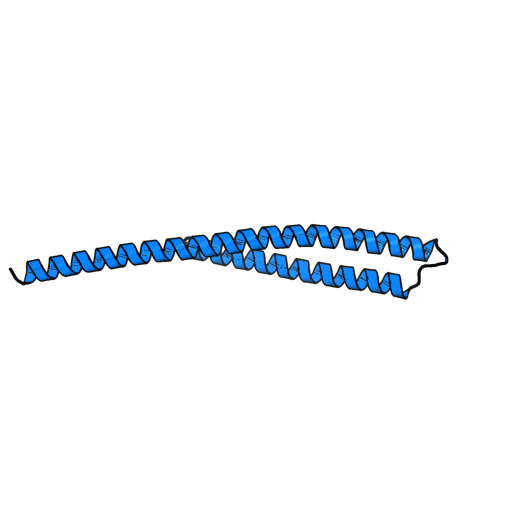 1 97 ? -5.489 -7.113 3.313 1.00 97.81 97 VAL A C 1
ATOM 754 O O . VAL A 1 97 ? -6.516 -7.319 3.952 1.00 97.81 97 VAL A O 1
ATOM 757 N N . GLY A 1 98 ? -4.344 -6.741 3.891 1.00 96.06 98 GLY A N 1
ATOM 758 C CA . GLY A 1 98 ? -4.222 -6.484 5.327 1.00 96.06 98 GLY A CA 1
ATOM 759 C C . GLY A 1 98 ? -5.206 -5.416 5.811 1.00 96.06 98 GLY A C 1
ATOM 760 O O . GLY A 1 98 ? -5.977 -5.672 6.729 1.00 96.06 98 GLY A O 1
ATOM 761 N N . ALA A 1 99 ? -5.262 -4.269 5.130 1.00 96.06 99 ALA A N 1
ATOM 762 C CA . ALA A 1 99 ? -6.195 -3.191 5.456 1.00 96.06 99 ALA A CA 1
ATOM 763 C C . ALA A 1 99 ? -7.670 -3.619 5.322 1.00 96.06 99 ALA A C 1
ATOM 765 O O . ALA A 1 99 ? -8.504 -3.237 6.139 1.00 96.06 99 ALA A O 1
ATOM 766 N N . ALA A 1 100 ? -8.000 -4.466 4.340 1.00 96.25 100 ALA A N 1
ATOM 767 C CA . ALA A 1 100 ? -9.344 -5.029 4.207 1.00 96.25 100 ALA A CA 1
ATOM 768 C C . ALA A 1 100 ? -9.716 -5.931 5.397 1.00 96.25 100 ALA A C 1
ATOM 770 O O . ALA A 1 100 ? -10.846 -5.876 5.882 1.00 96.25 100 ALA A O 1
ATOM 771 N N . ILE A 1 101 ? -8.770 -6.745 5.880 1.00 95.06 101 ILE A N 1
ATOM 772 C CA . ILE A 1 101 ? -8.959 -7.587 7.070 1.00 95.06 101 ILE A CA 1
ATOM 773 C C . ILE A 1 101 ? -9.139 -6.712 8.317 1.00 95.06 101 ILE A C 1
ATOM 775 O O . ILE A 1 101 ? -10.065 -6.960 9.088 1.00 95.06 101 ILE A O 1
ATOM 779 N N . SER A 1 102 ? -8.315 -5.675 8.495 1.00 92.19 102 SER A N 1
ATOM 780 C CA . SER A 1 102 ? -8.439 -4.726 9.610 1.00 92.19 102 SER A CA 1
ATOM 781 C C . SER A 1 102 ? -9.797 -4.024 9.610 1.00 92.19 102 SER A C 1
ATOM 783 O O . SER A 1 102 ? -10.468 -3.985 10.638 1.00 92.19 102 SER A O 1
ATOM 785 N N . LEU A 1 103 ? -10.257 -3.546 8.450 1.00 93.81 103 LEU A N 1
ATOM 786 C CA . LEU A 1 103 ? -11.581 -2.937 8.306 1.00 93.81 103 LEU A CA 1
ATOM 787 C C . LEU A 1 103 ? -12.706 -3.926 8.635 1.00 93.81 103 LEU A C 1
ATOM 789 O O . LEU A 1 103 ? -13.647 -3.581 9.346 1.00 93.81 103 LEU A O 1
ATOM 793 N N . TYR A 1 104 ? -12.602 -5.171 8.166 1.00 93.12 104 TYR A N 1
ATOM 794 C CA . TYR A 1 104 ? -13.563 -6.219 8.510 1.00 93.12 104 TYR A CA 1
ATOM 795 C C . TYR A 1 104 ? -13.625 -6.473 10.024 1.00 93.12 104 TYR A C 1
ATOM 797 O O . TYR A 1 104 ? -14.713 -6.611 10.584 1.00 93.12 104 TYR A O 1
ATOM 805 N N . GLN A 1 105 ? -12.475 -6.505 10.699 1.00 90.12 105 GLN A N 1
ATOM 806 C CA . GLN A 1 105 ? -12.401 -6.662 12.153 1.00 90.12 105 GLN A CA 1
ATOM 807 C C . GLN A 1 105 ? -12.999 -5.457 12.889 1.00 90.12 105 GLN A C 1
ATOM 809 O O . GLN A 1 105 ? -13.806 -5.654 13.797 1.00 90.12 105 GLN A O 1
ATOM 814 N N . ALA A 1 106 ? -12.675 -4.232 12.462 1.00 90.12 106 ALA A N 1
ATOM 815 C CA . ALA A 1 106 ? -13.198 -2.996 13.048 1.00 90.12 106 ALA A CA 1
ATOM 816 C C . ALA A 1 106 ? -14.731 -2.907 12.948 1.00 90.12 106 ALA A C 1
ATOM 818 O O . ALA A 1 106 ? -15.398 -2.461 13.878 1.00 90.12 106 ALA A O 1
ATOM 819 N N . LEU A 1 107 ? -15.316 -3.423 11.863 1.00 89.38 107 LEU A N 1
ATOM 820 C CA . LEU A 1 107 ? -16.770 -3.510 11.678 1.00 89.38 107 LEU A CA 1
ATOM 821 C C . LEU A 1 107 ? -17.451 -4.585 12.548 1.00 89.38 107 LEU A C 1
ATOM 823 O O . LEU A 1 107 ? -18.650 -4.826 12.414 1.00 89.38 107 LEU A O 1
ATOM 827 N N . GLY A 1 108 ? -16.712 -5.230 13.452 1.00 84.44 108 GLY A N 1
ATOM 828 C CA . GLY A 1 108 ? -17.231 -6.254 14.352 1.00 84.44 108 GLY A CA 1
ATOM 829 C C . GLY A 1 108 ? -17.007 -7.680 13.864 1.00 84.44 108 GLY A C 1
ATOM 830 O O . GLY A 1 108 ? -17.658 -8.578 14.390 1.00 84.44 108 GLY A O 1
ATOM 831 N N . GLY A 1 109 ? -16.121 -7.876 12.878 1.00 74.75 109 GLY A N 1
ATOM 832 C CA . GLY A 1 109 ? -15.486 -9.141 12.503 1.00 74.75 109 GLY A CA 1
ATOM 833 C C . GLY A 1 109 ? -16.326 -10.390 12.743 1.00 74.75 109 GLY A C 1
ATOM 834 O O . GLY A 1 109 ? -16.084 -11.084 13.721 1.00 74.75 109 GLY A O 1
ATOM 835 N N . GLY A 1 110 ? -17.294 -10.666 11.861 1.00 64.56 110 GLY A N 1
ATOM 836 C CA . GLY A 1 110 ? -18.071 -11.915 11.807 1.00 64.56 110 GLY A CA 1
ATOM 837 C C . GLY A 1 110 ? -18.353 -12.568 13.158 1.00 64.56 110 GLY A C 1
ATOM 838 O O . GLY A 1 110 ? -17.967 -13.715 13.358 1.00 64.56 110 GLY A O 1
ATOM 839 N N . ARG A 1 111 ? -18.950 -11.829 14.096 1.00 59.38 111 ARG A N 1
ATOM 840 C CA . ARG A 1 111 ? -19.231 -12.319 15.448 1.00 59.38 111 ARG A CA 1
ATOM 841 C C . ARG A 1 111 ? -20.036 -13.623 15.440 1.00 59.38 111 ARG A C 1
ATOM 843 O O . ARG A 1 111 ? -21.215 -13.618 15.092 1.00 59.38 111 ARG A O 1
ATOM 850 N N . ASN A 1 112 ? -19.365 -14.683 15.892 1.00 38.88 112 ASN A N 1
ATOM 851 C CA . ASN A 1 112 ? -19.860 -15.639 16.883 1.00 38.88 112 ASN A CA 1
ATOM 852 C C . ASN A 1 112 ? -19.084 -15.401 18.180 1.00 38.88 112 ASN A C 1
ATOM 854 O O . ASN A 1 112 ? -17.851 -15.206 18.077 1.00 38.88 112 ASN A O 1
#